Protein AF-A0A7J3R048-F1 (afdb_monomer)

Nearest PDB structures (foldseek):
  2zbu-assembly1_A  TM=9.146E-01  e=1.054E-11  Thermotoga maritima MSB8
  6rz2-assembly1_B  TM=8.878E-01  e=6.134E-11  Salinispora tropica CNB-440
  2zbv-assembly1_B  TM=8.764E-01  e=1.395E-10  Thermotoga maritima MSB8
  6ryz-assembly1_A  TM=8.869E-01  e=3.173E-10  Salinispora tropica CNB-440
  7ccg-assembly1_A  TM=8.802E-01  e=1.026E-09  Streptomyces noursei

Foldseek 3Di:
DPQVVVLVVCVVVPDDVVVSDDDDPDDDDDPLQDWDDDPLKTKWFFAFQDPQQKGWISAFLVNVVVSVADQWKFKDWAPDTDIAGADDDLVVDDAQDWHWYQDPVRTIIIDGNSHRPCVVVVHGGPIMMMIGHD

Secondary structure (DSSP, 8-state):
-TTHHHHHHHHHTT--GGGSS---------TT-S-EEETTEEEEEEEEE-TT--EEEEEEHHHHHHHT--SEEEEEETTEEEEEEEESSGGGS-TT-EEEEE-TTSEEEEEETTS-HHHHHT--TT-EEEEE--

Solvent-accessible surface area (backbone atoms only — not comparable to full-atom values): 7653 Å² total; per-residue (Å²): 116,88,56,68,55,58,51,52,53,42,43,76,73,67,47,64,71,76,77,76,49,81,91,78,90,84,70,94,71,73,88,84,65,69,51,43,80,55,89,76,28,39,40,35,29,25,71,39,60,50,98,66,20,35,36,33,32,49,36,40,50,70,56,47,59,74,65,62,58,68,62,36,35,33,37,34,47,72,92,45,78,46,80,26,44,55,36,93,52,64,83,78,47,57,80,68,36,70,37,26,34,66,44,100,86,44,25,38,30,40,33,23,21,95,41,43,31,24,70,77,68,73,56,56,61,71,38,48,30,37,43,26,56,119

pLDDT: mean 92.25, std 7.12, range [61.75, 98.12]

Radius of gyration: 18.84 Å; Cα contacts (8 Å, |Δi|>4): 245; chains: 1; bounding box: 40×32×48 Å

Mean predicted aligned error: 5.98 Å

Structure (mmCIF, N/CA/C/O backbone):
data_AF-A0A7J3R048-F1
#
_entry.id   AF-A0A7J3R048-F1
#
loop_
_atom_site.group_PDB
_atom_site.id
_atom_site.type_symbol
_atom_site.label_atom_id
_atom_site.label_alt_id
_atom_site.label_comp_id
_atom_site.label_asym_id
_atom_site.label_entity_id
_atom_site.label_seq_id
_atom_site.pdbx_PDB_ins_code
_atom_site.Cartn_x
_atom_site.Cartn_y
_atom_site.Cartn_z
_atom_site.occupancy
_atom_site.B_iso_or_equiv
_atom_site.auth_seq_id
_atom_site.auth_comp_id
_atom_site.auth_asym_id
_atom_site.auth_atom_id
_atom_site.pdbx_PDB_model_num
ATOM 1 N N . ARG A 1 1 ? 2.113 -4.104 -27.486 1.00 62.81 1 ARG A N 1
ATOM 2 C CA . ARG A 1 1 ? 2.720 -5.439 -27.230 1.00 62.81 1 ARG A CA 1
ATOM 3 C C . ARG A 1 1 ? 4.057 -5.590 -27.952 1.00 62.81 1 ARG A C 1
ATOM 5 O O . ARG A 1 1 ? 4.916 -6.339 -27.508 1.00 62.81 1 ARG A O 1
ATOM 12 N N . ASP A 1 2 ? 4.241 -4.834 -29.024 1.00 90.50 2 ASP A N 1
ATOM 13 C CA . ASP A 1 2 ? 5.211 -5.111 -30.084 1.00 90.50 2 ASP A CA 1
ATOM 14 C C . ASP A 1 2 ? 6.598 -4.507 -29.820 1.00 90.50 2 ASP A C 1
ATOM 16 O O . ASP A 1 2 ? 7.486 -4.611 -30.652 1.00 90.50 2 ASP A O 1
ATOM 20 N N . ILE A 1 3 ? 6.788 -3.907 -28.639 1.00 88.12 3 ILE A N 1
ATOM 21 C CA . ILE A 1 3 ? 8.058 -3.321 -28.197 1.00 88.12 3 ILE A CA 1
ATOM 22 C C . ILE A 1 3 ? 8.593 -4.111 -26.996 1.00 88.12 3 ILE A C 1
ATOM 24 O O . ILE A 1 3 ? 9.584 -4.822 -27.120 1.00 88.12 3 ILE A O 1
ATOM 28 N N . PHE A 1 4 ? 7.900 -4.086 -25.852 1.00 92.00 4 PHE A N 1
ATOM 29 C CA . PHE A 1 4 ? 8.407 -4.714 -24.623 1.00 92.00 4 PHE A CA 1
ATOM 30 C C . PHE A 1 4 ? 8.596 -6.234 -24.716 1.00 92.00 4 PHE A C 1
ATOM 32 O O . PHE A 1 4 ? 9.619 -6.741 -24.265 1.00 92.00 4 PHE A O 1
ATOM 39 N N . ALA A 1 5 ? 7.646 -6.973 -25.303 1.00 94.25 5 ALA A N 1
ATOM 40 C CA . ALA A 1 5 ? 7.734 -8.435 -25.336 1.00 94.25 5 ALA A CA 1
ATOM 41 C C . ALA A 1 5 ? 8.871 -8.949 -26.249 1.00 94.25 5 ALA A C 1
ATOM 43 O O . ALA A 1 5 ? 9.656 -9.781 -25.788 1.00 94.25 5 ALA A O 1
ATOM 44 N N . PRO A 1 6 ? 9.048 -8.447 -27.491 1.00 93.1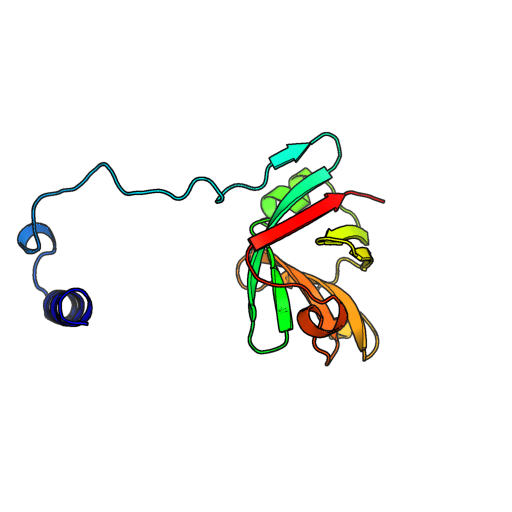9 6 PRO A N 1
ATOM 45 C CA . PRO A 1 6 ? 10.208 -8.801 -28.311 1.00 93.19 6 PRO A CA 1
ATOM 46 C C . PRO A 1 6 ? 11.540 -8.391 -27.676 1.00 93.19 6 PRO A C 1
ATOM 48 O O . PRO A 1 6 ? 12.478 -9.186 -27.669 1.00 93.19 6 PRO A O 1
ATOM 51 N N . VAL A 1 7 ? 11.621 -7.190 -27.091 1.00 94.06 7 VAL A N 1
ATOM 52 C CA . VAL A 1 7 ? 12.836 -6.711 -26.410 1.00 94.06 7 VAL A CA 1
ATOM 53 C C . VAL A 1 7 ? 13.217 -7.629 -25.248 1.00 94.06 7 VAL A C 1
ATOM 55 O O . VAL A 1 7 ? 14.369 -8.053 -25.161 1.00 94.06 7 VAL A O 1
ATOM 58 N N . ALA A 1 8 ? 12.254 -8.013 -24.404 1.00 93.88 8 ALA A N 1
ATOM 59 C CA . ALA A 1 8 ? 12.498 -8.954 -23.312 1.00 93.88 8 ALA A CA 1
ATOM 60 C C . ALA A 1 8 ? 12.974 -10.322 -23.831 1.00 93.88 8 ALA A C 1
ATOM 62 O O . ALA A 1 8 ? 13.891 -10.910 -23.262 1.00 93.88 8 ALA A O 1
ATOM 63 N N . ALA A 1 9 ? 12.409 -10.811 -24.941 1.00 94.25 9 ALA A N 1
ATOM 64 C CA . ALA A 1 9 ? 12.836 -12.064 -25.562 1.00 94.25 9 ALA A CA 1
ATOM 65 C C . ALA A 1 9 ? 14.269 -11.994 -26.121 1.00 94.25 9 ALA A C 1
ATOM 67 O O . ALA A 1 9 ? 15.021 -12.961 -25.999 1.00 94.25 9 ALA A O 1
ATOM 68 N N . HIS A 1 10 ? 14.666 -10.867 -26.717 1.00 94.12 10 HIS A N 1
ATOM 69 C CA . HIS A 1 10 ? 16.041 -10.656 -27.174 1.00 94.12 10 HIS A CA 1
ATOM 70 C C . HIS A 1 10 ? 17.026 -10.608 -26.001 1.00 94.12 10 HIS A C 1
ATOM 72 O O . HIS A 1 10 ? 18.050 -11.290 -26.053 1.00 94.12 10 HIS A O 1
ATOM 78 N N . LEU A 1 11 ? 16.692 -9.883 -24.930 1.00 95.38 11 LEU A N 1
ATOM 79 C CA . LEU A 1 11 ? 17.492 -9.849 -23.700 1.00 95.38 11 LEU A CA 1
ATOM 80 C C . LEU A 1 11 ? 17.638 -11.244 -23.078 1.00 95.38 11 LEU A C 1
ATOM 82 O O . LEU A 1 11 ? 18.747 -11.663 -22.765 1.00 95.38 11 LEU A O 1
ATOM 86 N N . ALA A 1 12 ? 16.545 -12.005 -22.978 1.00 95.44 12 ALA A N 1
ATOM 87 C CA . ALA A 1 12 ? 16.564 -13.372 -22.452 1.00 95.44 12 ALA A CA 1
ATOM 88 C C . ALA A 1 12 ? 17.432 -14.328 -23.291 1.00 95.44 12 ALA A C 1
ATOM 90 O O . ALA A 1 12 ? 17.977 -15.295 -22.765 1.00 95.44 12 ALA A O 1
ATOM 91 N N . LYS A 1 13 ? 17.593 -14.049 -24.591 1.00 95.75 13 LYS A N 1
ATOM 92 C CA . LYS A 1 13 ? 18.499 -14.773 -25.499 1.00 95.75 13 LYS A CA 1
ATOM 93 C C . LYS A 1 13 ? 19.953 -14.278 -25.441 1.00 95.75 13 LYS A C 1
ATOM 95 O O . LYS A 1 13 ? 20.769 -14.732 -26.239 1.00 95.75 13 LYS A O 1
ATOM 100 N N . GLY A 1 14 ? 20.283 -13.363 -24.529 1.00 95.25 14 GLY A N 1
ATOM 101 C CA . GLY A 1 14 ? 21.639 -12.848 -24.330 1.00 95.25 14 GLY A CA 1
ATOM 102 C C . GLY A 1 14 ? 22.009 -11.668 -25.228 1.00 95.25 14 GLY A C 1
ATOM 103 O O . GLY A 1 14 ? 23.193 -11.381 -25.398 1.00 95.25 14 GLY A O 1
ATOM 104 N N . ALA A 1 15 ? 21.033 -10.978 -25.829 1.00 94.06 15 ALA A N 1
ATOM 105 C CA . ALA A 1 15 ? 21.326 -9.721 -26.508 1.00 94.06 15 ALA A CA 1
ATOM 106 C C . ALA A 1 15 ? 21.832 -8.678 -25.496 1.00 94.06 15 ALA A C 1
ATOM 108 O O . ALA A 1 15 ? 21.244 -8.498 -24.434 1.00 94.06 15 ALA A O 1
ATOM 109 N N . ALA A 1 16 ? 22.908 -7.978 -25.853 1.00 94.69 16 ALA A N 1
ATOM 110 C CA . ALA A 1 16 ? 23.445 -6.861 -25.079 1.00 94.69 16 ALA A CA 1
ATOM 111 C C . ALA A 1 16 ? 22.421 -5.710 -25.029 1.00 94.69 16 ALA A C 1
ATOM 113 O O . ALA A 1 16 ? 21.888 -5.322 -26.075 1.00 94.69 16 ALA A O 1
ATOM 114 N N . TYR A 1 17 ? 22.128 -5.178 -23.838 1.00 91.00 17 TYR A N 1
ATOM 115 C CA . TYR A 1 17 ? 21.088 -4.155 -23.655 1.00 91.00 17 TYR A CA 1
ATOM 116 C C . TYR A 1 17 ? 21.456 -2.829 -24.334 1.00 91.00 17 TYR A C 1
ATOM 118 O O . TYR A 1 17 ? 20.578 -2.103 -24.791 1.00 91.00 17 TYR A O 1
ATOM 126 N N . GLU A 1 18 ? 22.747 -2.564 -24.501 1.00 94.25 18 GLU A N 1
ATOM 127 C CA . GLU A 1 18 ? 23.314 -1.416 -25.210 1.00 94.25 18 GLU A CA 1
ATOM 128 C C . GLU A 1 18 ? 22.932 -1.401 -26.699 1.00 94.25 18 GLU A C 1
ATOM 130 O O . GLU A 1 18 ? 22.998 -0.365 -27.355 1.00 94.25 18 GLU A O 1
ATOM 135 N N . LYS A 1 19 ? 22.509 -2.546 -27.254 1.00 91.56 19 LYS A N 1
ATOM 136 C CA . LYS A 1 19 ? 22.030 -2.652 -28.642 1.00 91.56 19 LYS A CA 1
ATOM 137 C C . LYS A 1 19 ? 20.547 -2.316 -28.798 1.00 91.56 19 LYS A C 1
ATOM 139 O O . LYS A 1 19 ? 20.059 -2.285 -29.925 1.00 91.56 19 LYS A O 1
ATOM 144 N N . LEU A 1 20 ? 19.822 -2.105 -27.698 1.00 89.75 20 LEU A N 1
ATOM 145 C CA . LEU A 1 20 ? 18.384 -1.819 -27.727 1.00 89.75 20 LEU A CA 1
ATOM 146 C C . LEU A 1 20 ? 18.072 -0.354 -28.043 1.00 89.75 20 LEU A C 1
ATOM 148 O O . LEU A 1 20 ? 16.935 -0.038 -28.390 1.00 89.75 20 LEU A O 1
ATOM 152 N N . GLY A 1 21 ? 19.064 0.527 -27.940 1.00 90.31 21 GLY A N 1
ATOM 153 C CA . GLY A 1 21 ? 18.916 1.943 -28.228 1.00 90.31 21 GLY A CA 1
ATOM 154 C C . GLY A 1 21 ? 19.940 2.796 -27.483 1.00 90.31 21 GLY A C 1
ATOM 155 O O . GLY A 1 21 ? 20.771 2.265 -26.746 1.00 90.31 21 GLY A O 1
ATOM 156 N N . PRO A 1 22 ? 19.890 4.121 -27.683 1.00 92.12 22 PRO A N 1
ATOM 157 C CA . PRO A 1 22 ? 20.725 5.050 -26.938 1.00 92.12 22 PRO A CA 1
ATOM 158 C C . PRO A 1 22 ? 20.390 5.015 -25.442 1.00 92.12 22 PRO A C 1
ATOM 160 O O . PRO A 1 22 ? 19.243 4.795 -25.050 1.00 92.12 22 PRO A O 1
ATOM 163 N N . GLU A 1 23 ? 21.397 5.274 -24.613 1.00 92.00 23 GLU A N 1
ATOM 164 C CA . GLU A 1 23 ? 21.213 5.454 -23.176 1.00 92.00 23 GLU A CA 1
ATOM 165 C C . GLU A 1 23 ? 20.319 6.672 -22.899 1.00 92.00 23 GLU A C 1
ATOM 167 O O . GLU A 1 23 ? 20.477 7.735 -23.503 1.00 92.00 23 GLU A O 1
ATOM 172 N N . ILE A 1 24 ? 19.373 6.512 -21.972 1.00 91.88 24 ILE A N 1
ATOM 173 C CA . ILE A 1 24 ? 18.475 7.577 -21.525 1.00 91.88 24 ILE A CA 1
ATOM 174 C C . ILE A 1 24 ? 18.715 7.790 -20.032 1.00 91.88 24 ILE A C 1
ATOM 176 O O . ILE A 1 24 ? 18.483 6.887 -19.231 1.00 91.88 24 ILE A O 1
ATOM 180 N N . ALA A 1 25 ? 19.142 8.997 -19.661 1.00 90.00 25 ALA A N 1
ATOM 181 C CA . ALA A 1 25 ? 19.327 9.388 -18.262 1.00 90.00 25 ALA A CA 1
ATOM 182 C C . ALA A 1 25 ? 18.062 10.011 -17.638 1.00 90.00 25 ALA A C 1
ATOM 184 O O . ALA A 1 25 ? 17.898 9.997 -16.418 1.00 90.00 25 ALA A O 1
ATOM 185 N N . ASP A 1 26 ? 17.162 10.548 -18.467 1.00 88.06 26 ASP A N 1
ATOM 186 C CA . ASP A 1 26 ? 15.951 11.245 -18.031 1.00 88.06 26 ASP A CA 1
ATOM 187 C C . ASP A 1 26 ? 14.712 10.360 -18.212 1.00 88.06 26 ASP A C 1
ATOM 189 O O . ASP A 1 26 ? 14.067 10.331 -19.262 1.00 88.06 26 ASP A O 1
ATOM 193 N N . VAL A 1 27 ? 14.417 9.567 -17.182 1.00 86.88 27 VAL A N 1
ATOM 194 C CA . VAL A 1 27 ? 13.209 8.739 -17.127 1.00 86.88 27 VAL A CA 1
ATOM 195 C C . VAL A 1 27 ? 12.071 9.515 -16.478 1.00 86.88 27 VAL A C 1
ATOM 197 O O . VAL A 1 27 ? 12.237 10.105 -15.409 1.00 86.88 27 VAL A O 1
ATOM 200 N N . VAL A 1 28 ? 10.881 9.455 -17.080 1.00 83.56 28 VAL A N 1
ATOM 201 C CA . VAL A 1 28 ? 9.675 10.056 -16.499 1.00 83.56 28 VAL A CA 1
ATOM 202 C C . VAL A 1 28 ? 9.387 9.393 -15.151 1.00 83.56 28 VAL A C 1
ATOM 204 O O . VAL A 1 28 ? 9.003 8.225 -15.084 1.00 83.56 28 VAL A O 1
ATOM 207 N N . LYS A 1 29 ? 9.566 10.154 -14.067 1.00 70.69 29 LYS A N 1
ATOM 208 C CA . LYS A 1 29 ? 9.210 9.751 -12.703 1.00 70.69 29 LYS A CA 1
ATOM 209 C C . LYS A 1 29 ? 7.909 10.440 -12.309 1.00 70.69 29 LYS A C 1
ATOM 211 O O . LYS A 1 29 ? 7.887 11.668 -12.216 1.00 70.69 29 LYS A O 1
ATOM 216 N N . PRO A 1 30 ? 6.824 9.693 -12.067 1.00 67.81 30 PRO A N 1
ATOM 217 C CA . PRO A 1 30 ? 5.583 10.309 -11.635 1.00 67.81 30 PRO A CA 1
ATOM 218 C C . PRO A 1 30 ? 5.743 11.012 -10.277 1.00 67.81 30 PRO A C 1
ATOM 220 O O . PRO A 1 30 ? 6.384 10.499 -9.361 1.00 67.81 30 PRO A O 1
ATOM 223 N N . THR A 1 31 ? 5.152 12.199 -10.142 1.00 63.88 31 THR A N 1
ATOM 224 C CA . THR A 1 31 ? 5.325 13.109 -8.991 1.00 63.88 31 THR A CA 1
ATOM 225 C C . THR A 1 31 ? 4.600 12.669 -7.718 1.00 63.88 31 THR A C 1
ATOM 227 O O . THR A 1 31 ? 4.871 13.191 -6.640 1.00 63.88 31 THR A O 1
ATOM 230 N N . PHE A 1 32 ? 3.698 11.696 -7.815 1.00 61.75 32 PHE A N 1
ATOM 231 C CA . PHE A 1 32 ? 2.853 11.216 -6.717 1.00 61.75 32 PHE A CA 1
ATOM 232 C C . PHE A 1 32 ? 3.526 10.163 -5.806 1.00 61.75 32 PHE A C 1
ATOM 234 O O . PHE A 1 32 ? 2.923 9.634 -4.875 1.00 61.75 32 PHE A O 1
ATOM 241 N N . ALA A 1 33 ? 4.814 9.884 -6.024 1.00 62.56 33 ALA A N 1
ATOM 242 C CA . ALA A 1 33 ? 5.462 8.683 -5.501 1.00 62.56 33 ALA A CA 1
ATOM 243 C C . ALA A 1 33 ? 5.853 8.706 -4.010 1.00 62.56 33 ALA A C 1
ATOM 245 O O . ALA A 1 33 ? 6.039 7.634 -3.438 1.00 62.56 33 ALA A O 1
ATOM 246 N N . ALA A 1 34 ? 5.998 9.874 -3.372 1.00 78.69 34 ALA A N 1
ATOM 247 C CA . ALA A 1 34 ? 6.535 9.942 -2.011 1.00 78.69 34 ALA A CA 1
ATOM 248 C C . ALA A 1 34 ? 5.477 10.378 -0.981 1.00 78.69 34 ALA A C 1
ATOM 250 O O . ALA A 1 34 ? 4.912 11.469 -1.116 1.00 78.69 34 ALA A O 1
ATOM 251 N N . PRO A 1 35 ? 5.230 9.585 0.077 1.00 89.38 35 PRO A N 1
ATOM 252 C CA . PRO A 1 35 ? 4.438 10.043 1.209 1.00 89.38 35 PRO A CA 1
ATOM 253 C C . PRO A 1 35 ? 5.118 11.252 1.872 1.00 89.38 35 PRO A C 1
ATOM 255 O O . PRO A 1 35 ? 6.344 11.330 1.967 1.00 89.38 35 PRO A O 1
ATOM 258 N N . ARG A 1 36 ? 4.324 12.218 2.338 1.00 91.19 36 ARG A N 1
ATOM 259 C CA . ARG A 1 36 ? 4.811 13.461 2.952 1.00 91.19 36 ARG A CA 1
ATOM 260 C C . ARG A 1 36 ? 4.427 13.530 4.421 1.00 91.19 36 ARG A C 1
ATOM 262 O O . ARG A 1 36 ? 3.243 13.494 4.754 1.00 91.19 36 ARG A O 1
ATOM 269 N N . LYS A 1 37 ? 5.405 13.754 5.297 1.00 91.62 37 LYS A N 1
ATOM 270 C CA . LYS A 1 37 ? 5.148 14.064 6.707 1.00 91.62 37 LYS A CA 1
ATOM 271 C C . LYS A 1 37 ? 4.583 15.479 6.869 1.00 91.62 37 LYS A C 1
ATOM 273 O O . LYS A 1 37 ? 5.138 16.442 6.344 1.00 91.62 37 LYS A O 1
ATOM 278 N N . VAL A 1 38 ? 3.481 15.605 7.603 1.00 91.44 38 VAL A N 1
ATOM 279 C CA . VAL A 1 38 ? 2.834 16.870 7.972 1.00 91.44 38 VAL A CA 1
ATOM 280 C C . VAL A 1 38 ? 2.495 16.811 9.459 1.00 91.44 38 VAL A C 1
ATOM 282 O O . VAL A 1 38 ? 1.559 16.117 9.857 1.00 91.44 38 VAL A O 1
ATOM 285 N N . GLY A 1 39 ? 3.275 17.516 10.282 1.00 89.06 39 GLY A N 1
ATOM 286 C CA . GLY A 1 39 ? 3.197 17.398 11.741 1.00 89.06 39 GLY A CA 1
ATOM 287 C C . GLY A 1 39 ? 3.399 15.946 12.189 1.00 89.06 39 GLY A C 1
ATOM 288 O O . GLY A 1 39 ? 4.355 15.293 11.766 1.00 89.06 39 GLY A O 1
ATOM 289 N N . ASP A 1 40 ? 2.445 15.432 12.965 1.00 89.06 40 ASP A N 1
ATOM 290 C CA . ASP A 1 40 ? 2.406 14.045 13.455 1.00 89.06 40 ASP A CA 1
ATOM 291 C C . ASP A 1 40 ? 1.568 13.117 12.561 1.00 89.06 40 ASP A C 1
ATOM 293 O O . ASP A 1 40 ? 0.951 12.152 13.018 1.00 89.06 40 ASP A O 1
ATOM 297 N N . SER A 1 41 ? 1.519 13.421 11.262 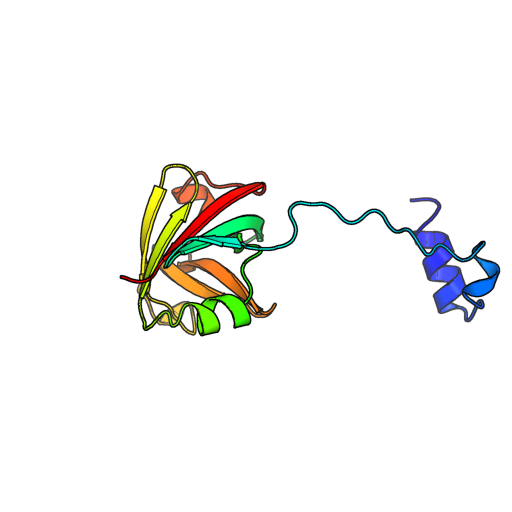1.00 93.81 41 SER A N 1
ATOM 298 C CA . SER A 1 41 ? 0.820 12.609 10.271 1.00 93.81 41 SER A CA 1
ATOM 299 C C . SER A 1 41 ? 1.644 12.393 9.006 1.00 93.81 41 SER A C 1
ATOM 301 O O . SER A 1 41 ? 2.493 13.209 8.649 1.00 93.81 41 SER A O 1
ATOM 303 N N . LEU A 1 42 ? 1.373 11.295 8.312 1.00 95.06 42 LEU A N 1
ATOM 304 C CA . LEU A 1 42 ? 1.853 11.006 6.967 1.00 95.06 42 LEU A CA 1
ATOM 305 C C . LEU A 1 42 ? 0.692 11.162 5.994 1.00 95.06 42 LEU A C 1
ATOM 307 O O . LEU A 1 42 ? -0.372 10.582 6.198 1.00 95.06 42 LEU A O 1
ATOM 311 N N . LEU A 1 43 ? 0.901 11.949 4.944 1.00 94.75 43 LEU A N 1
ATOM 312 C CA . LEU A 1 43 ? 0.007 12.042 3.798 1.00 94.75 43 LEU A CA 1
ATOM 313 C C . LEU A 1 43 ? 0.537 11.150 2.686 1.00 94.75 43 LEU A C 1
ATOM 315 O O . LEU A 1 43 ? 1.673 11.322 2.252 1.00 94.75 43 LEU A O 1
ATOM 319 N N . GLY A 1 44 ? -0.301 10.248 2.208 1.00 94.12 44 GLY A N 1
ATOM 320 C CA . GLY A 1 44 ? -0.022 9.373 1.085 1.00 94.12 44 GLY A CA 1
ATOM 321 C C . GLY A 1 44 ? -1.246 9.218 0.196 1.00 94.12 44 GLY A C 1
ATOM 322 O O . GLY A 1 44 ? -2.190 10.016 0.233 1.00 94.12 44 GLY A O 1
ATOM 323 N N . GLU A 1 45 ? -1.227 8.167 -0.601 1.00 94.44 45 GLU A N 1
ATOM 324 C CA . GLU A 1 45 ? -2.329 7.782 -1.471 1.00 94.44 45 GLU A CA 1
ATOM 325 C C . GLU A 1 45 ? -2.406 6.269 -1.619 1.00 94.44 45 GLU A C 1
ATOM 327 O O . GLU A 1 45 ? -1.428 5.556 -1.375 1.00 94.44 45 GLU A O 1
ATOM 332 N N . VAL A 1 46 ? -3.579 5.796 -2.020 1.00 95.44 46 VAL A N 1
ATOM 333 C CA . VAL A 1 46 ? -3.800 4.406 -2.402 1.00 95.44 46 VAL A CA 1
ATOM 334 C C . VAL A 1 46 ? -3.134 4.169 -3.752 1.00 95.44 46 VAL A C 1
ATOM 336 O O . VAL A 1 46 ? -3.535 4.758 -4.755 1.00 95.44 46 VAL A O 1
ATOM 339 N N . VAL A 1 47 ? -2.128 3.301 -3.791 1.00 93.88 47 VAL A N 1
ATOM 340 C CA . VAL A 1 47 ? -1.445 2.927 -5.040 1.00 93.88 47 VAL A CA 1
ATOM 341 C C . VAL A 1 47 ? -2.144 1.774 -5.736 1.00 93.88 47 VAL A C 1
ATOM 343 O O . VAL A 1 47 ? -2.105 1.674 -6.960 1.00 93.88 47 VAL A O 1
ATOM 346 N N . HIS A 1 48 ? -2.786 0.902 -4.961 1.00 95.44 48 HIS A N 1
ATOM 347 C CA . HIS A 1 48 ? -3.420 -0.297 -5.473 1.00 95.44 48 HIS A CA 1
ATOM 348 C C . HIS A 1 48 ? -4.485 -0.800 -4.495 1.00 95.44 48 HIS A C 1
ATOM 350 O O . HIS A 1 48 ? -4.347 -0.656 -3.282 1.00 95.44 48 HIS A O 1
ATOM 356 N N . VAL A 1 49 ? -5.543 -1.393 -5.039 1.00 97.25 49 VAL A N 1
ATOM 357 C CA . VAL A 1 49 ? -6.458 -2.261 -4.300 1.00 97.25 49 VAL A CA 1
ATOM 358 C C . VAL A 1 49 ? -6.246 -3.653 -4.870 1.00 97.25 49 VAL A C 1
ATOM 360 O O . VAL A 1 49 ? -6.432 -3.825 -6.076 1.00 97.25 49 VAL A O 1
ATOM 363 N N . ASP A 1 50 ? -5.805 -4.592 -4.038 1.00 96.38 50 ASP A N 1
ATOM 364 C CA . ASP A 1 50 ? -5.540 -5.958 -4.491 1.00 96.38 50 ASP A CA 1
ATOM 365 C C . ASP A 1 50 ? -6.835 -6.750 -4.740 1.00 96.38 50 ASP A C 1
ATOM 367 O O . ASP A 1 50 ? -7.945 -6.287 -4.461 1.00 96.38 50 ASP A O 1
ATOM 371 N N . ASP A 1 51 ? -6.695 -7.974 -5.250 1.00 96.56 51 ASP A N 1
ATOM 372 C CA . ASP A 1 51 ? -7.830 -8.836 -5.599 1.00 96.56 51 ASP A CA 1
ATOM 373 C C . ASP A 1 51 ? -8.698 -9.237 -4.388 1.00 96.56 51 ASP A C 1
ATOM 375 O O . ASP A 1 51 ? -9.870 -9.586 -4.551 1.00 96.56 51 ASP A O 1
ATOM 379 N N . PHE A 1 52 ? -8.162 -9.168 -3.164 1.00 96.00 52 PHE A N 1
ATOM 380 C CA . PHE A 1 52 ? -8.913 -9.428 -1.931 1.00 96.00 52 PHE A CA 1
ATOM 381 C C . PHE A 1 52 ? -9.661 -8.182 -1.436 1.00 96.00 52 PHE A C 1
ATOM 383 O O . PHE A 1 52 ? -10.607 -8.293 -0.649 1.00 96.00 52 PHE A O 1
ATOM 390 N N . GLY A 1 53 ? -9.290 -7.001 -1.931 1.00 97.44 53 GLY A N 1
ATOM 391 C CA . GLY A 1 53 ? -9.833 -5.717 -1.509 1.00 97.44 53 GLY A CA 1
ATOM 392 C C . GLY A 1 53 ? -9.036 -5.042 -0.400 1.00 97.44 53 GLY A C 1
ATOM 393 O O . GLY A 1 53 ? -9.587 -4.174 0.285 1.00 97.44 53 GLY A O 1
ATOM 394 N N . ASN A 1 54 ? -7.775 -5.428 -0.199 1.00 97.81 54 ASN A N 1
ATOM 395 C CA . ASN A 1 54 ? -6.859 -4.701 0.671 1.00 97.81 54 ASN A CA 1
ATOM 396 C C . ASN A 1 54 ? -6.432 -3.401 -0.010 1.00 97.81 54 ASN A C 1
ATOM 398 O O . ASN A 1 54 ? -6.146 -3.360 -1.207 1.00 97.81 54 ASN A O 1
ATOM 402 N N . ILE A 1 55 ? -6.379 -2.327 0.766 1.00 97.81 55 ILE A N 1
ATOM 403 C CA . ILE A 1 55 ? -6.032 -0.987 0.306 1.00 97.81 55 ILE A CA 1
ATOM 404 C C . ILE A 1 55 ? -4.539 -0.782 0.562 1.00 97.81 55 ILE A C 1
ATOM 406 O O . ILE A 1 55 ? -4.124 -0.585 1.707 1.00 97.81 55 ILE A O 1
ATOM 410 N N . ILE A 1 56 ? -3.737 -0.802 -0.499 1.00 96.94 56 ILE A N 1
ATOM 411 C CA . ILE A 1 56 ? -2.281 -0.653 -0.440 1.00 96.94 56 ILE A CA 1
ATOM 412 C C . ILE A 1 56 ? -1.925 0.810 -0.684 1.00 96.94 56 ILE A C 1
ATOM 414 O O . ILE A 1 56 ? -2.348 1.414 -1.675 1.00 96.94 56 ILE A O 1
ATOM 418 N N . THR A 1 57 ? -1.131 1.394 0.213 1.00 96.06 57 THR A N 1
ATOM 419 C CA . THR A 1 57 ? -0.730 2.807 0.140 1.00 96.06 57 THR A CA 1
ATOM 420 C C . THR A 1 57 ? 0.704 2.980 -0.361 1.00 96.06 57 THR A C 1
ATOM 422 O O . THR A 1 57 ? 1.492 2.041 -0.337 1.00 96.06 57 THR A O 1
ATOM 425 N N . ASN A 1 58 ? 1.088 4.191 -0.771 1.00 94.94 58 ASN A N 1
ATOM 426 C CA . ASN A 1 58 ? 2.496 4.522 -1.045 1.00 94.94 58 ASN A CA 1
ATOM 427 C C . ASN A 1 58 ? 3.339 4.747 0.231 1.00 94.94 58 ASN A C 1
ATOM 429 O O . ASN A 1 58 ? 4.508 5.128 0.136 1.00 94.94 58 ASN A O 1
ATOM 433 N N . ILE A 1 59 ? 2.775 4.542 1.426 1.00 95.19 59 ILE A N 1
ATOM 434 C CA . ILE A 1 59 ? 3.477 4.746 2.694 1.00 95.19 59 ILE A CA 1
ATOM 435 C C . ILE A 1 59 ? 4.299 3.497 3.012 1.00 95.19 59 ILE A C 1
ATOM 437 O O . ILE A 1 59 ? 3.745 2.417 3.187 1.00 95.19 59 ILE A O 1
ATOM 441 N N . ARG A 1 60 ? 5.625 3.640 3.098 1.00 94.25 60 ARG A N 1
ATOM 442 C CA . ARG A 1 60 ? 6.547 2.541 3.426 1.00 94.25 60 ARG A CA 1
ATOM 443 C C . ARG A 1 60 ? 6.671 2.320 4.930 1.00 94.25 60 ARG A C 1
ATOM 445 O O . ARG A 1 60 ? 6.503 3.255 5.714 1.00 94.25 60 ARG A O 1
ATOM 452 N N . GLU A 1 61 ? 7.051 1.106 5.321 1.00 94.62 61 GLU A N 1
ATOM 453 C CA . GLU A 1 61 ? 7.342 0.737 6.714 1.00 94.62 61 GLU A CA 1
ATOM 454 C C . GLU A 1 61 ? 8.296 1.727 7.401 1.00 94.62 61 GLU A C 1
ATOM 456 O O . GLU A 1 61 ? 8.033 2.182 8.512 1.00 94.62 61 GLU A O 1
ATOM 461 N N . GLU A 1 62 ? 9.358 2.139 6.710 1.00 93.69 62 GLU A N 1
ATOM 462 C CA . GLU A 1 62 ? 10.345 3.105 7.209 1.00 93.69 62 GLU A CA 1
ATOM 463 C C . GLU A 1 62 ? 9.703 4.432 7.649 1.00 93.69 62 GLU A C 1
ATOM 465 O O . GLU A 1 62 ? 10.109 5.026 8.650 1.00 93.69 62 GLU A O 1
ATOM 470 N N . GLU A 1 63 ? 8.677 4.894 6.932 1.00 93.81 63 GLU A N 1
ATOM 471 C CA . GLU A 1 63 ? 7.948 6.118 7.268 1.00 93.81 63 GLU A CA 1
ATOM 472 C C . GLU A 1 63 ? 7.045 5.912 8.490 1.00 93.81 63 GLU A C 1
ATOM 474 O O . GLU A 1 63 ? 6.985 6.782 9.362 1.00 93.81 63 GLU A O 1
ATOM 479 N N . ILE A 1 64 ? 6.415 4.740 8.622 1.00 93.12 64 ILE A N 1
ATOM 480 C CA . ILE A 1 64 ? 5.628 4.364 9.810 1.00 93.12 64 ILE A CA 1
ATOM 481 C C . ILE A 1 64 ? 6.522 4.290 11.056 1.00 93.12 64 ILE A C 1
ATOM 483 O O . ILE A 1 64 ? 6.162 4.819 12.115 1.00 93.12 64 ILE A O 1
ATOM 487 N N . VAL A 1 65 ? 7.721 3.714 10.928 1.00 91.31 65 VAL A N 1
ATOM 488 C CA . VAL A 1 65 ? 8.723 3.667 12.003 1.00 91.31 65 VAL A CA 1
ATOM 489 C C . VAL A 1 65 ? 9.158 5.082 12.401 1.00 91.31 65 VAL A C 1
ATOM 491 O O . VAL A 1 65 ? 9.183 5.404 13.592 1.00 91.31 65 VAL A O 1
ATOM 494 N N . LYS A 1 66 ? 9.423 5.971 11.432 1.00 91.06 66 LYS A N 1
ATOM 495 C CA . LYS A 1 66 ? 9.743 7.392 11.690 1.00 91.06 66 LYS A CA 1
ATOM 496 C C . LYS A 1 66 ? 8.587 8.158 12.339 1.00 91.06 66 LYS A C 1
ATOM 498 O O . LYS A 1 66 ? 8.834 9.098 13.101 1.00 91.06 66 LYS A O 1
ATOM 503 N N . LEU A 1 67 ? 7.341 7.780 12.049 1.00 90.19 67 LEU A N 1
ATOM 504 C CA . LEU A 1 67 ? 6.145 8.328 12.695 1.00 90.19 67 LEU A CA 1
ATOM 505 C C . LEU A 1 67 ? 5.997 7.847 14.150 1.00 90.19 67 LEU A C 1
ATOM 507 O O . LEU A 1 67 ? 5.254 8.456 14.913 1.00 90.19 67 LEU A O 1
ATOM 511 N N . LYS A 1 68 ? 6.744 6.811 14.563 1.00 88.25 68 LYS A N 1
ATOM 512 C CA . LYS A 1 68 ? 6.680 6.190 15.899 1.00 88.25 68 LYS A CA 1
ATOM 513 C C . LYS A 1 68 ? 5.277 5.690 16.245 1.00 88.25 68 LYS A C 1
ATOM 515 O O . LYS A 1 68 ? 4.851 5.767 17.399 1.00 88.25 68 LYS A O 1
ATOM 520 N N . LEU A 1 69 ? 4.568 5.178 15.244 1.00 85.56 69 LEU A N 1
ATOM 521 C CA . LEU A 1 69 ? 3.239 4.619 15.426 1.00 85.56 69 LEU A CA 1
ATOM 522 C C . LEU A 1 69 ? 3.319 3.366 16.316 1.00 85.56 69 LEU A C 1
ATOM 524 O O . LEU A 1 69 ? 4.112 2.464 16.049 1.00 85.56 69 LEU A O 1
ATOM 528 N N . LYS A 1 70 ? 2.531 3.316 17.397 1.00 81.12 70 LYS A N 1
ATOM 529 C CA . LYS A 1 70 ? 2.556 2.214 18.374 1.00 81.12 70 LYS A CA 1
ATOM 530 C C . LYS A 1 70 ? 1.185 1.567 18.490 1.00 81.12 70 LYS A C 1
ATOM 532 O O . LYS A 1 70 ? 0.288 2.152 19.085 1.00 81.12 70 LYS A O 1
ATOM 537 N N . GLY A 1 71 ? 1.049 0.355 17.957 1.00 83.81 71 GLY A N 1
ATOM 538 C CA . GLY A 1 71 ? -0.100 -0.533 18.171 1.00 83.81 71 GLY A CA 1
ATOM 539 C C . GLY A 1 71 ? -1.419 -0.099 17.526 1.00 83.81 71 GLY A C 1
ATOM 540 O O . GLY A 1 71 ? -2.217 -0.964 17.187 1.00 83.81 71 GLY A O 1
ATOM 541 N N . GLU A 1 72 ? -1.647 1.196 17.305 1.00 92.06 72 GLU A N 1
ATOM 542 C CA . GLU A 1 72 ? -2.856 1.738 16.686 1.00 92.06 72 GLU A CA 1
ATOM 543 C C . GLU A 1 72 ? -2.542 2.934 15.780 1.00 92.06 72 GLU A C 1
ATOM 545 O O . GLU A 1 72 ? -1.698 3.777 16.099 1.00 92.06 72 GLU A O 1
ATOM 550 N N . ALA A 1 73 ? -3.273 3.031 14.672 1.00 9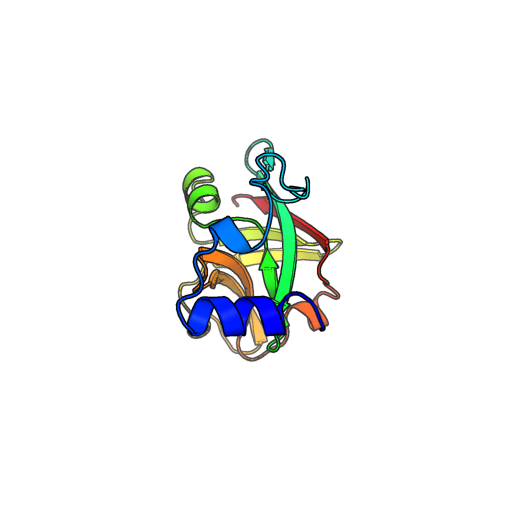3.19 73 ALA A N 1
ATOM 551 C CA . ALA A 1 73 ? -3.239 4.134 13.726 1.00 93.19 73 ALA A CA 1
ATOM 552 C C . ALA A 1 73 ? -4.614 4.792 13.613 1.00 93.19 73 ALA A C 1
ATOM 554 O O . ALA A 1 73 ? -5.632 4.112 13.460 1.00 93.19 73 ALA A O 1
ATOM 555 N N . LYS A 1 74 ? -4.638 6.128 13.606 1.00 95.19 74 LYS A N 1
ATOM 556 C CA . LYS A 1 74 ? -5.768 6.886 13.064 1.00 95.19 74 LYS A CA 1
ATOM 557 C C . LYS A 1 74 ? -5.547 7.037 11.569 1.00 95.19 74 LYS A C 1
ATOM 559 O O . LYS A 1 74 ? -4.526 7.573 11.137 1.00 95.19 74 LYS A O 1
ATOM 564 N N . ILE A 1 75 ? -6.499 6.555 10.789 1.00 96.00 75 ILE A N 1
ATOM 565 C CA . ILE A 1 75 ? -6.411 6.498 9.339 1.00 96.00 75 ILE A CA 1
ATOM 566 C C . ILE A 1 75 ? -7.599 7.257 8.785 1.00 96.00 75 ILE A C 1
ATOM 568 O O . ILE A 1 75 ? -8.749 6.961 9.102 1.00 96.00 75 ILE A O 1
ATOM 572 N N . LYS A 1 76 ? -7.309 8.248 7.953 1.00 96.06 76 LYS A N 1
ATOM 573 C CA . LYS A 1 76 ? -8.302 8.879 7.099 1.00 96.06 76 LYS A CA 1
ATOM 574 C C . LYS A 1 76 ? -8.028 8.437 5.674 1.00 96.06 76 LYS A C 1
ATOM 576 O O . LYS A 1 76 ? -6.947 8.726 5.165 1.00 96.06 76 LYS A O 1
ATOM 581 N N . VAL A 1 77 ? -8.984 7.776 5.043 1.00 92.75 77 VAL A N 1
ATOM 582 C CA . VAL A 1 77 ? -8.926 7.448 3.618 1.00 92.75 77 VAL A CA 1
ATOM 583 C C . VAL A 1 77 ? -10.162 8.026 2.953 1.00 92.75 77 VAL A C 1
ATOM 585 O O . VAL A 1 77 ? -11.281 7.734 3.367 1.00 92.75 77 VAL A O 1
ATOM 588 N N . ASP A 1 78 ? -9.944 8.927 1.997 1.00 86.50 78 ASP A N 1
ATOM 589 C CA . ASP A 1 78 ? -11.001 9.758 1.417 1.00 86.50 78 ASP A CA 1
ATOM 590 C C . ASP A 1 78 ? -11.882 10.440 2.501 1.00 86.50 78 ASP A C 1
ATOM 592 O O . ASP A 1 78 ? -11.396 11.283 3.271 1.00 86.50 78 ASP A O 1
ATOM 596 N N . SER A 1 79 ? -13.161 10.073 2.585 1.00 87.38 79 SER A N 1
ATOM 597 C CA . SER A 1 79 ? -14.162 10.578 3.529 1.00 87.38 79 SER A CA 1
ATOM 598 C C . SER A 1 79 ? -14.273 9.736 4.810 1.00 87.38 79 SER A C 1
ATOM 600 O O . SER A 1 79 ? -14.864 10.188 5.794 1.00 87.38 79 SER A O 1
ATOM 602 N N . SER A 1 80 ? -13.648 8.557 4.836 1.00 91.25 80 SER A N 1
ATOM 603 C CA . SER A 1 80 ? -13.731 7.583 5.925 1.00 91.25 80 SER A CA 1
ATOM 604 C C . SER A 1 80 ? -12.644 7.804 6.978 1.00 91.25 80 SER A C 1
ATOM 606 O O . SER A 1 80 ? -11.478 8.041 6.654 1.00 91.25 80 SER A O 1
ATOM 608 N N . PHE A 1 81 ? -13.015 7.691 8.257 1.00 94.88 81 PHE A N 1
ATOM 609 C CA . PHE A 1 81 ? -12.105 7.800 9.401 1.00 94.88 81 PHE A CA 1
ATOM 610 C C . PHE A 1 81 ? -12.164 6.534 10.245 1.00 94.88 81 PHE A C 1
ATOM 612 O O . PHE A 1 81 ? -13.226 6.140 10.721 1.00 94.88 81 PHE A O 1
ATOM 619 N N . LEU A 1 82 ? -11.007 5.919 10.458 1.00 94.88 82 LEU A N 1
ATOM 620 C CA . LEU A 1 82 ? -10.873 4.641 11.138 1.00 94.88 82 LEU A CA 1
ATOM 621 C C . LEU A 1 82 ? -9.778 4.739 12.193 1.00 94.88 82 LEU A C 1
ATOM 623 O O . LEU A 1 82 ? -8.757 5.402 11.998 1.00 94.88 82 LEU A O 1
ATOM 627 N N . LYS A 1 83 ? -9.974 4.039 13.306 1.00 95.62 83 LYS A N 1
ATOM 628 C CA . LYS A 1 83 ? -8.921 3.784 14.283 1.00 95.62 83 LYS A CA 1
ATOM 629 C C . LYS A 1 83 ? -8.633 2.292 14.255 1.00 95.62 83 LYS A C 1
ATOM 631 O O . LYS A 1 83 ? -9.454 1.510 14.723 1.00 95.62 83 LYS A O 1
ATOM 636 N N . LEU A 1 84 ? -7.512 1.908 13.655 1.00 95.25 84 LEU A N 1
ATOM 637 C CA . LEU A 1 84 ? -7.180 0.508 13.402 1.00 95.25 84 LEU A CA 1
ATOM 638 C C . LEU A 1 84 ? -5.972 0.088 14.220 1.00 95.25 84 LEU A C 1
ATOM 640 O O . LEU A 1 84 ? -5.044 0.871 14.417 1.00 95.25 84 LEU A O 1
ATOM 644 N N . LYS A 1 85 ? -5.966 -1.168 14.662 1.00 94.50 85 LYS A N 1
ATOM 645 C CA . LYS A 1 85 ? -4.763 -1.775 15.229 1.00 94.50 85 LYS A CA 1
ATOM 646 C C . LYS A 1 85 ? -3.720 -1.959 14.130 1.00 94.50 85 LYS A C 1
ATOM 648 O O . LYS A 1 85 ? -4.067 -2.295 12.995 1.00 94.50 85 LYS A O 1
ATOM 653 N N . LEU A 1 86 ? -2.457 -1.728 14.477 1.00 95.06 86 LEU A N 1
ATOM 654 C CA . LEU A 1 86 ? -1.322 -2.137 13.662 1.00 95.06 86 LEU A CA 1
ATOM 655 C C . LEU A 1 86 ? -1.006 -3.595 14.001 1.00 95.06 86 LEU A C 1
ATOM 657 O O . LEU A 1 86 ? -0.418 -3.894 15.041 1.00 95.06 86 LEU A O 1
ATOM 661 N N . CYS A 1 87 ? -1.451 -4.483 13.128 1.00 95.56 87 CYS A N 1
ATOM 662 C CA . CYS A 1 87 ? -1.372 -5.928 13.259 1.00 95.56 87 CYS A CA 1
ATOM 663 C C . CYS A 1 87 ? -0.173 -6.489 12.486 1.00 95.56 87 CYS A C 1
ATOM 665 O O . CYS A 1 87 ? 0.381 -5.844 11.591 1.00 95.56 87 CYS A O 1
ATOM 667 N N . ARG A 1 88 ? 0.221 -7.716 12.830 1.00 93.25 88 ARG A N 1
ATOM 668 C CA . ARG A 1 88 ? 1.229 -8.499 12.097 1.00 93.25 88 ARG A CA 1
ATOM 669 C C . ARG A 1 88 ? 0.573 -9.441 11.096 1.00 93.25 88 ARG A C 1
ATOM 671 O O . ARG A 1 88 ? 1.184 -9.781 10.089 1.00 93.25 88 ARG A O 1
ATOM 678 N N . THR A 1 89 ? -0.646 -9.885 11.388 1.00 93.56 89 THR A N 1
ATOM 679 C CA . THR A 1 89 ? -1.416 -10.795 10.540 1.00 93.56 89 THR A CA 1
ATOM 680 C C . THR A 1 89 ? -2.909 -10.4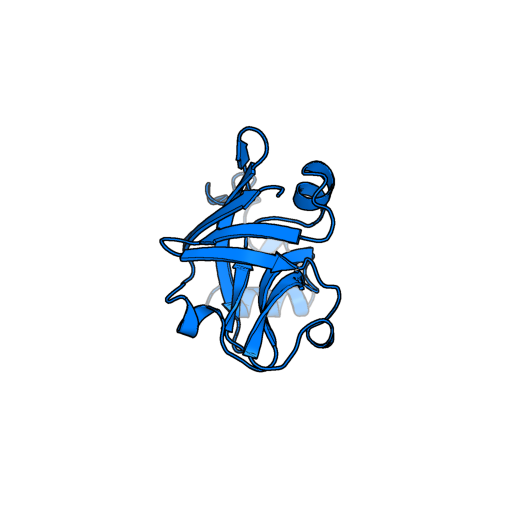94 10.628 1.00 93.56 89 THR A C 1
ATOM 682 O O . THR A 1 89 ? -3.392 -9.896 11.587 1.00 93.56 89 THR A O 1
ATOM 685 N N . TYR A 1 90 ? -3.661 -10.960 9.635 1.00 93.62 90 TYR A N 1
ATOM 686 C CA . TYR A 1 90 ? -5.121 -10.880 9.582 1.00 93.62 90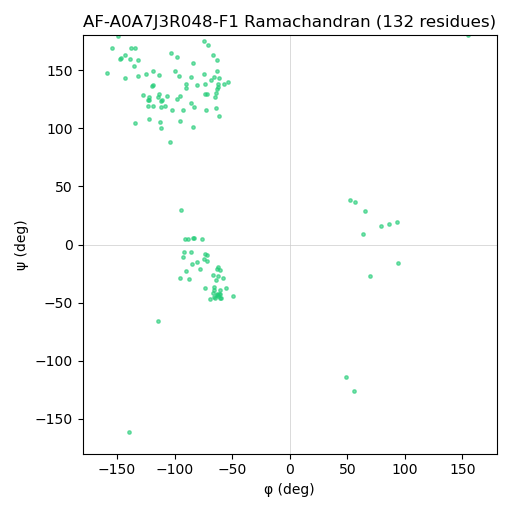 TYR A CA 1
ATOM 687 C C . TYR A 1 90 ? -5.800 -11.556 10.781 1.00 93.62 90 TYR A C 1
ATOM 689 O O . TYR A 1 90 ? -6.869 -11.124 11.199 1.00 93.62 90 TYR A O 1
ATOM 697 N N . ALA A 1 91 ? -5.166 -12.580 11.362 1.00 94.38 91 ALA A N 1
ATOM 698 C CA . ALA A 1 91 ? -5.684 -13.311 12.520 1.00 94.38 91 ALA A CA 1
ATOM 699 C C . ALA A 1 91 ? -5.636 -12.518 13.843 1.00 94.38 91 ALA A C 1
ATOM 701 O O . ALA A 1 91 ? -6.205 -12.969 14.834 1.00 94.38 91 ALA A O 1
ATOM 702 N N . ASP A 1 92 ? -4.989 -11.347 13.871 1.00 95.31 92 ASP A N 1
ATOM 703 C CA . ASP A 1 92 ? -4.905 -10.501 15.071 1.00 95.31 92 ASP A CA 1
ATOM 704 C C . ASP A 1 92 ? -6.230 -9.776 15.388 1.00 95.31 92 ASP A C 1
ATOM 706 O O . ASP A 1 92 ? -6.362 -9.140 16.440 1.00 95.31 92 ASP A O 1
ATOM 710 N N . VAL A 1 93 ? -7.212 -9.845 14.483 1.00 96.19 93 VAL A N 1
ATOM 711 C CA . VAL A 1 93 ? -8.565 -9.304 14.663 1.00 96.19 93 VAL A CA 1
ATOM 712 C C . VAL A 1 93 ? -9.617 -10.341 14.281 1.00 96.19 93 VAL A C 1
ATOM 714 O O . VAL A 1 93 ? -9.353 -11.281 13.532 1.00 96.19 93 VAL A O 1
ATOM 717 N N . GLU A 1 94 ? -10.839 -10.168 14.779 1.00 97.06 94 GLU A N 1
ATOM 718 C CA . GLU A 1 94 ? -11.954 -11.046 14.429 1.00 97.06 94 GLU A CA 1
ATOM 719 C C . GLU A 1 94 ? -12.353 -10.915 12.955 1.00 97.06 94 GLU A C 1
ATOM 721 O O . GLU A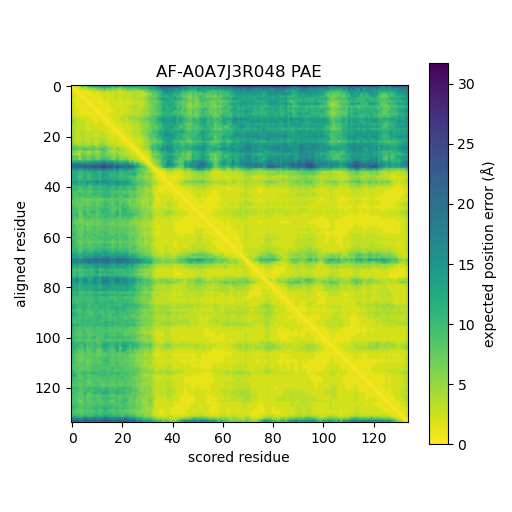 1 94 ? -12.012 -9.953 12.261 1.00 97.06 94 GLU A O 1
ATOM 726 N N . ARG A 1 95 ? -13.107 -11.899 12.466 1.00 96.62 95 ARG A N 1
ATOM 727 C CA . ARG A 1 95 ? -13.669 -11.875 11.117 1.00 96.62 95 ARG A CA 1
ATOM 728 C C . ARG A 1 95 ? -14.471 -10.588 10.885 1.00 96.62 95 ARG A C 1
ATOM 730 O O . ARG A 1 95 ? -15.205 -10.141 11.760 1.00 96.62 95 ARG A O 1
ATOM 737 N N . SER A 1 96 ? -14.342 -10.025 9.686 1.00 95.69 96 SER A N 1
ATOM 738 C CA . SER A 1 96 ? -15.006 -8.792 9.243 1.00 95.69 96 SER A CA 1
ATOM 739 C C . SER A 1 96 ? -14.608 -7.526 10.011 1.00 95.69 96 SER A C 1
ATOM 741 O O . SER A 1 96 ? -15.201 -6.473 9.795 1.00 95.69 96 SER A O 1
ATOM 743 N N . GLN A 1 97 ? -13.585 -7.586 10.868 1.00 97.31 97 GLN A N 1
ATOM 744 C CA . GLN A 1 97 ? -12.992 -6.397 11.474 1.00 97.31 97 GLN A CA 1
ATOM 745 C C . GLN A 1 97 ? -11.923 -5.798 10.561 1.00 97.31 97 GLN A C 1
ATOM 747 O O . GLN A 1 97 ? -11.163 -6.515 9.902 1.00 97.31 97 GLN A O 1
ATOM 752 N N . PHE A 1 98 ? -11.848 -4.469 10.557 1.00 97.44 98 PHE A N 1
ATOM 753 C CA . PHE A 1 98 ? -10.771 -3.743 9.900 1.00 97.44 98 PHE A CA 1
ATOM 754 C C . PHE A 1 98 ? -9.468 -3.837 10.697 1.00 97.44 98 PHE A C 1
ATOM 756 O O . PHE A 1 98 ? -9.463 -3.820 11.930 1.00 97.44 98 PHE A O 1
ATOM 763 N N . LEU A 1 99 ? -8.353 -3.858 9.979 1.00 97.38 99 LEU A N 1
ATOM 764 C CA . LEU A 1 99 ? -7.007 -3.814 10.530 1.00 97.38 99 LEU A CA 1
ATOM 765 C C . LEU A 1 99 ? -6.089 -2.987 9.633 1.00 97.38 99 LEU A C 1
ATOM 767 O O . LEU A 1 99 ? -6.383 -2.746 8.461 1.00 97.38 99 LEU A O 1
ATOM 771 N N . SER A 1 100 ? -4.958 -2.578 10.194 1.00 97.25 100 SER A N 1
ATOM 772 C CA . SER A 1 100 ? -3.830 -2.075 9.417 1.00 97.25 100 SER A CA 1
ATOM 773 C C . SER A 1 100 ? -2.615 -2.959 9.634 1.00 97.25 100 SER A C 1
ATOM 775 O O . SER A 1 100 ? -2.460 -3.534 10.710 1.00 97.25 100 SER A O 1
ATOM 777 N N . LEU A 1 101 ? -1.757 -3.079 8.631 1.00 96.81 101 LEU A N 1
ATOM 778 C CA . LEU A 1 101 ? -0.538 -3.879 8.711 1.00 96.81 101 LEU A CA 1
ATOM 779 C C . LEU A 1 101 ? 0.522 -3.355 7.742 1.00 96.81 101 LEU A C 1
ATOM 781 O O . LEU A 1 101 ? 0.239 -2.515 6.887 1.00 96.81 101 LEU A O 1
ATOM 785 N N . ILE A 1 102 ? 1.745 -3.862 7.884 1.00 96.69 102 ILE A N 1
ATOM 786 C CA . ILE A 1 102 ? 2.764 -3.760 6.841 1.00 96.69 102 ILE A CA 1
ATOM 787 C C . ILE A 1 102 ? 2.665 -5.019 5.985 1.00 96.69 102 ILE A C 1
ATOM 789 O O . ILE A 1 102 ? 2.873 -6.126 6.485 1.00 96.69 102 ILE A O 1
ATOM 793 N N . GLY A 1 103 ? 2.318 -4.850 4.713 1.00 93.81 103 GLY A N 1
ATOM 794 C CA . GLY A 1 103 ? 2.213 -5.953 3.767 1.00 93.81 103 GLY A CA 1
ATOM 795 C C . GLY A 1 103 ? 3.567 -6.533 3.372 1.00 93.81 103 GLY A C 1
ATOM 796 O O . GLY A 1 103 ? 4.626 -5.963 3.642 1.00 93.81 103 GLY A O 1
ATOM 797 N N . SER A 1 104 ? 3.547 -7.652 2.647 1.00 90.31 104 SER A N 1
ATOM 798 C CA . SER A 1 104 ? 4.764 -8.365 2.220 1.00 90.31 104 SER A CA 1
ATOM 799 C C . SER A 1 104 ? 5.699 -7.535 1.334 1.00 90.31 104 SER A C 1
ATOM 801 O O . SER A 1 104 ? 6.884 -7.836 1.234 1.00 90.31 104 SER A O 1
ATOM 803 N N . HIS A 1 105 ? 5.173 -6.493 0.689 1.00 90.44 105 HIS A N 1
ATOM 804 C CA . HIS A 1 105 ? 5.930 -5.569 -0.155 1.00 90.44 105 HIS A CA 1
ATOM 805 C C . HIS A 1 105 ? 6.475 -4.349 0.615 1.00 90.44 105 HIS A C 1
ATOM 807 O O . HIS A 1 105 ? 7.041 -3.445 -0.002 1.00 90.44 105 HIS A O 1
ATOM 813 N N . GLY A 1 106 ? 6.304 -4.299 1.942 1.00 94.38 106 GLY A N 1
ATOM 814 C CA . GLY A 1 106 ? 6.814 -3.225 2.803 1.00 94.38 106 GLY A CA 1
ATOM 815 C C . GLY A 1 106 ? 5.977 -1.942 2.797 1.00 94.38 106 GLY A C 1
ATOM 816 O O . GLY A 1 106 ? 6.458 -0.891 3.229 1.00 94.38 106 GLY A O 1
ATOM 817 N N . TYR A 1 107 ? 4.740 -2.005 2.301 1.00 95.56 107 TYR A N 1
ATOM 818 C CA . TYR A 1 107 ? 3.795 -0.889 2.301 1.00 95.56 107 TYR A CA 1
ATOM 819 C C . TYR A 1 107 ? 2.796 -1.011 3.448 1.00 95.56 107 TYR A C 1
ATOM 821 O O . TYR A 1 107 ? 2.440 -2.110 3.866 1.00 95.56 107 TYR A O 1
ATOM 829 N N . PHE A 1 108 ? 2.335 0.129 3.949 1.00 96.44 108 PHE A N 1
ATOM 830 C CA . PHE A 1 108 ? 1.235 0.206 4.897 1.00 96.44 108 PHE A CA 1
ATOM 831 C C . PHE A 1 108 ? -0.087 -0.064 4.178 1.00 96.44 108 PHE A C 1
ATOM 833 O O . PHE A 1 108 ? -0.390 0.565 3.155 1.00 96.44 108 PHE A O 1
ATOM 840 N N . GLU A 1 109 ? -0.874 -0.974 4.738 1.00 97.12 109 GLU A N 1
ATOM 841 C CA . GLU A 1 109 ? -2.113 -1.478 4.158 1.00 97.12 109 GLU A CA 1
ATOM 842 C C . GLU A 1 109 ? -3.279 -1.309 5.133 1.00 97.12 109 GLU A C 1
ATOM 844 O O . GLU A 1 109 ? -3.115 -1.420 6.352 1.00 97.12 109 GLU A O 1
ATOM 849 N N . VAL A 1 110 ? -4.471 -1.069 4.584 1.00 97.50 110 VAL A N 1
ATOM 850 C CA . VAL A 1 110 ? -5.745 -1.176 5.304 1.00 97.50 110 VAL A CA 1
ATOM 851 C C . VAL A 1 110 ? -6.507 -2.366 4.752 1.00 97.50 110 VAL A C 1
ATOM 853 O O . VAL A 1 110 ? -6.774 -2.443 3.554 1.00 97.50 110 VAL A O 1
ATOM 856 N N . ALA A 1 111 ? -6.877 -3.278 5.636 1.00 97.50 111 ALA A N 1
ATOM 857 C CA . ALA A 1 111 ? -7.487 -4.543 5.279 1.00 97.50 111 ALA A CA 1
ATOM 858 C C . ALA A 1 111 ? -8.696 -4.845 6.166 1.00 97.50 111 ALA A C 1
ATOM 860 O O . ALA A 1 111 ? -8.930 -4.191 7.184 1.00 97.50 111 ALA A O 1
ATOM 861 N N . MET A 1 112 ? -9.459 -5.864 5.778 1.00 97.69 112 MET A N 1
ATOM 862 C CA . MET A 1 112 ? -10.525 -6.442 6.585 1.00 97.69 112 MET A CA 1
ATOM 863 C C . MET A 1 112 ? -10.298 -7.948 6.671 1.00 97.69 112 MET A C 1
ATOM 865 O O . MET A 1 112 ? -10.137 -8.612 5.648 1.00 97.69 112 MET A O 1
ATOM 869 N N . ASN A 1 113 ? -10.294 -8.508 7.881 1.00 98.06 113 ASN A N 1
ATOM 870 C CA . ASN A 1 113 ? -10.076 -9.942 8.040 1.00 98.06 113 ASN A CA 1
ATOM 871 C C . ASN A 1 113 ? -11.221 -10.736 7.385 1.00 98.06 113 ASN A C 1
ATOM 873 O O . ASN A 1 113 ? -12.375 -10.626 7.799 1.00 98.06 113 ASN A O 1
ATOM 877 N N . GLN A 1 114 ? -10.900 -11.536 6.362 1.00 96.38 114 GLN A N 1
ATOM 878 C CA . GLN A 1 114 ? -11.868 -12.282 5.542 1.00 96.38 114 GLN A CA 1
ATOM 879 C C . GLN A 1 114 ? -12.992 -11.401 4.963 1.00 96.38 114 GLN A C 1
ATOM 881 O O . GLN A 1 114 ? -14.154 -11.817 4.899 1.00 96.38 114 GLN A O 1
ATOM 886 N N . GLY A 1 115 ? -12.654 -10.180 4.555 1.00 96.88 115 GLY A N 1
ATOM 887 C CA . GLY A 1 115 ? -13.577 -9.250 3.916 1.00 96.88 115 GLY A CA 1
A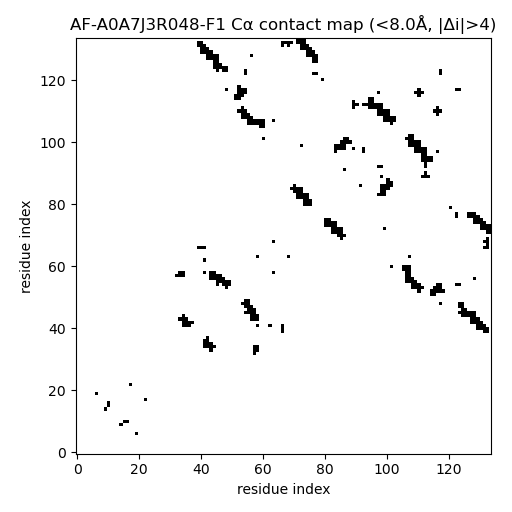TOM 888 C C . GLY A 1 115 ? -12.867 -8.340 2.920 1.00 96.88 115 GLY A C 1
ATOM 889 O O . GLY A 1 115 ? -11.660 -8.436 2.732 1.00 96.88 115 GLY A O 1
ATOM 890 N N . ASN A 1 116 ? -13.630 -7.456 2.280 1.00 98.12 116 ASN A N 1
ATOM 891 C CA . ASN A 1 116 ? -13.123 -6.535 1.266 1.00 98.12 116 ASN A CA 1
ATOM 892 C C . ASN A 1 116 ? -13.187 -5.100 1.808 1.00 98.12 116 ASN A C 1
ATOM 894 O O . ASN A 1 116 ? -14.257 -4.487 1.828 1.00 98.12 116 ASN A O 1
ATOM 898 N N . ALA A 1 117 ? -12.048 -4.578 2.271 1.00 97.31 117 ALA A N 1
ATOM 899 C CA . ALA A 1 117 ? -11.979 -3.260 2.899 1.00 97.31 117 ALA A CA 1
ATOM 900 C C . ALA A 1 117 ? -12.277 -2.127 1.910 1.00 97.31 117 ALA A C 1
ATOM 902 O O . ALA A 1 117 ? -13.009 -1.198 2.245 1.00 97.31 117 ALA A O 1
ATOM 903 N N . ALA A 1 118 ? -11.749 -2.216 0.688 1.00 97.69 118 ALA A N 1
ATOM 904 C CA . ALA A 1 118 ? -11.968 -1.215 -0.351 1.00 97.69 118 ALA A CA 1
ATOM 905 C C . ALA A 1 118 ? -13.450 -1.067 -0.717 1.00 97.69 118 ALA A C 1
ATOM 907 O O . ALA A 1 118 ? -13.947 0.052 -0.826 1.00 97.69 118 ALA A O 1
ATOM 908 N N . LYS A 1 119 ? -14.173 -2.183 -0.847 1.00 97.25 119 LYS A N 1
ATOM 909 C CA . LYS A 1 119 ? -15.612 -2.196 -1.124 1.00 97.25 119 LYS A CA 1
ATOM 910 C C . LYS A 1 119 ? -16.411 -1.594 0.027 1.00 97.25 119 LYS A C 1
ATOM 912 O O . LYS A 1 119 ? -17.297 -0.788 -0.233 1.00 97.25 119 LYS A O 1
ATOM 917 N N . GLU A 1 120 ? -16.101 -1.974 1.265 1.00 96.81 120 GLU A N 1
ATOM 918 C CA . GLU A 1 120 ? -16.819 -1.475 2.445 1.00 96.81 120 GLU A CA 1
ATOM 919 C C . GLU A 1 120 ? -16.608 0.034 2.648 1.00 96.81 120 GLU A C 1
ATOM 921 O O . GLU A 1 120 ? -17.530 0.751 3.024 1.00 96.81 120 GLU A O 1
ATOM 926 N N . LEU A 1 121 ? -15.402 0.531 2.358 1.00 95.69 121 LEU A N 1
ATOM 927 C CA . LEU A 1 121 ? -15.042 1.942 2.529 1.00 95.69 121 LEU A CA 1
ATOM 928 C C . LEU A 1 121 ? -15.271 2.797 1.273 1.00 95.69 121 LEU A C 1
ATOM 930 O O . LEU A 1 121 ? -15.094 4.012 1.339 1.00 95.69 121 LEU A O 1
ATOM 934 N N . GLY A 1 122 ? -15.626 2.187 0.138 1.00 95.88 122 GLY A N 1
ATOM 935 C CA . GLY A 1 122 ? -15.779 2.874 -1.149 1.00 95.88 122 GLY A CA 1
ATOM 936 C C . GLY A 1 122 ? -14.475 3.453 -1.717 1.00 95.88 122 GLY A C 1
ATOM 937 O O . GLY A 1 122 ? -14.515 4.458 -2.422 1.00 95.88 122 GLY A O 1
ATOM 938 N N . VAL A 1 123 ? -13.331 2.840 -1.404 1.00 96.44 123 VAL A N 1
ATOM 939 C CA . VAL A 1 123 ? -11.984 3.349 -1.714 1.00 96.44 123 VAL A CA 1
ATOM 940 C C . VAL A 1 123 ? -11.430 2.748 -3.005 1.00 96.44 123 VAL A C 1
ATOM 942 O O . VAL A 1 123 ? -11.631 1.568 -3.299 1.00 96.44 123 VAL A O 1
ATOM 945 N N . ARG A 1 124 ? -10.666 3.543 -3.758 1.00 95.69 124 ARG A N 1
ATOM 946 C CA . ARG A 1 124 ? -9.986 3.147 -4.999 1.00 95.69 124 ARG A CA 1
ATOM 947 C C . ARG A 1 124 ? -8.564 3.707 -5.094 1.00 95.69 124 ARG A C 1
ATOM 949 O O . ARG A 1 124 ? -8.154 4.579 -4.332 1.00 95.69 124 ARG A O 1
ATOM 956 N N . ALA A 1 125 ? -7.804 3.210 -6.070 1.00 94.75 125 ALA A N 1
ATOM 957 C CA . ALA A 1 125 ? -6.484 3.749 -6.386 1.00 94.75 125 ALA A CA 1
ATOM 958 C C . ALA A 1 125 ? -6.555 5.253 -6.718 1.00 94.75 125 ALA A C 1
ATOM 960 O O . ALA A 1 125 ? -7.457 5.703 -7.427 1.00 94.75 125 ALA A O 1
ATOM 961 N N . GLY A 1 126 ? -5.590 6.015 -6.203 1.00 92.19 126 GLY A N 1
ATOM 962 C CA . GLY A 1 126 ? -5.508 7.474 -6.299 1.00 92.19 126 GLY A CA 1
ATOM 963 C C . GLY A 1 126 ? -6.119 8.231 -5.113 1.00 92.19 126 GLY A C 1
ATOM 964 O O . GLY A 1 126 ? -5.802 9.411 -4.927 1.00 92.19 126 GLY A O 1
ATOM 965 N N . ASP A 1 127 ? -6.941 7.579 -4.284 1.00 94.50 127 ASP A N 1
ATOM 966 C CA . ASP A 1 127 ? -7.551 8.227 -3.121 1.00 94.50 127 ASP A CA 1
ATOM 967 C C . ASP A 1 127 ? -6.490 8.623 -2.089 1.00 94.50 127 ASP A C 1
ATOM 969 O O . ASP A 1 127 ? -5.490 7.931 -1.876 1.00 94.50 127 ASP A O 1
ATOM 973 N N . LYS A 1 128 ? -6.697 9.766 -1.430 1.00 94.19 128 LYS A N 1
ATOM 974 C CA . LYS A 1 128 ? -5.736 10.295 -0.458 1.00 94.19 128 LYS A CA 1
ATOM 975 C C . LYS A 1 128 ? -5.882 9.605 0.888 1.00 94.19 128 LYS A C 1
ATOM 977 O O . LYS A 1 128 ? -6.987 9.429 1.401 1.00 94.19 128 LYS A O 1
ATOM 982 N N . VAL A 1 129 ? -4.735 9.286 1.482 1.00 95.75 129 VAL A N 1
ATOM 983 C CA . VAL A 1 129 ? -4.630 8.646 2.792 1.00 95.75 129 VAL A CA 1
ATOM 984 C C . VAL A 1 129 ? -3.875 9.566 3.742 1.00 95.75 129 VAL A C 1
ATOM 986 O O . VAL A 1 129 ? -2.858 10.160 3.382 1.00 95.75 129 VAL A O 1
ATOM 989 N N . ARG A 1 130 ? -4.351 9.677 4.978 1.00 95.94 130 ARG A N 1
ATOM 990 C CA . ARG A 1 130 ? -3.613 10.263 6.096 1.00 95.94 130 ARG A CA 1
ATOM 991 C C . ARG A 1 130 ? -3.504 9.239 7.213 1.00 95.94 130 ARG A C 1
ATOM 993 O O . ARG A 1 130 ? -4.525 8.748 7.680 1.00 95.94 130 ARG A O 1
ATOM 1000 N N . VAL A 1 131 ? -2.286 8.988 7.673 1.00 96.06 131 VAL A N 1
ATOM 1001 C CA . VAL A 1 131 ? -1.997 8.134 8.832 1.00 96.06 131 VAL A CA 1
ATOM 1002 C C . VAL A 1 131 ? -1.426 9.005 9.940 1.00 96.06 131 VAL A C 1
ATOM 1004 O O . VAL A 1 131 ? -0.503 9.777 9.692 1.00 96.06 131 VAL A O 1
ATOM 1007 N N . SER A 1 132 ? -1.956 8.913 11.153 1.00 94.19 132 SER A N 1
ATOM 1008 C CA . SER A 1 132 ? -1.417 9.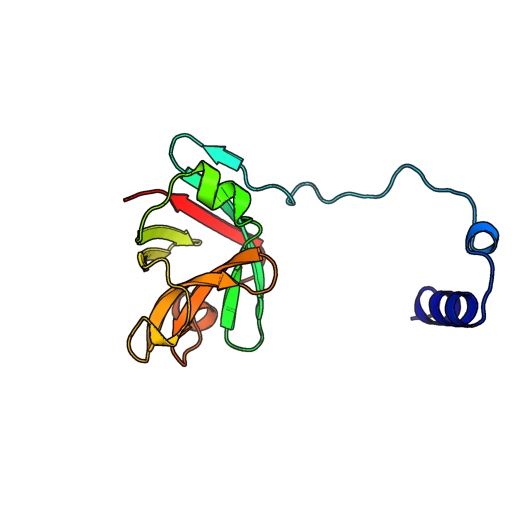616 12.320 1.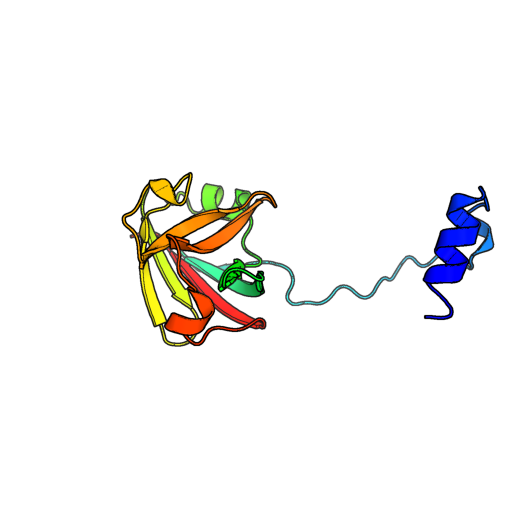00 94.19 132 SER A CA 1
ATOM 1009 C C . SER A 1 132 ? -1.430 8.734 13.561 1.00 94.19 132 SER A C 1
ATOM 1011 O O . SER A 1 132 ? -2.197 7.770 13.656 1.00 94.19 132 SER A O 1
ATOM 1013 N N . CYS A 1 133 ? -0.604 9.099 14.537 1.00 87.25 133 CYS A N 1
ATOM 1014 C CA . CYS A 1 133 ? -0.655 8.499 15.865 1.00 87.25 133 CYS A CA 1
ATOM 1015 C C . CYS A 1 133 ? -2.003 8.782 16.552 1.00 87.25 133 CYS A C 1
ATOM 1017 O O . CYS A 1 133 ? -2.744 9.701 16.174 1.00 87.25 133 CYS A O 1
ATOM 1019 N N . THR A 1 134 ? -2.326 7.952 17.544 1.00 72.81 134 THR A N 1
ATOM 1020 C CA . THR A 1 134 ? -3.486 8.169 18.417 1.00 72.81 134 THR A CA 1
ATOM 1021 C C . THR A 1 134 ? -3.239 9.315 19.383 1.00 72.81 134 THR A C 1
ATOM 1023 O O . THR A 1 134 ? -2.091 9.449 19.850 1.00 72.81 134 THR A O 1
#

Sequence (134 aa):
RDIFAPVAAHLAKGAAYEKLGPEIADVVKPTFAAPRKVGDSLLGEVVHVDDFGNIITNIREEEIVKLKLKGEAKIKVDSSFLKLKLCRTYADVERSQFLSLIGSHGYFEVAMNQGNAAKELGVRAGDKVRVSCT